Protein AF-A0A7J6UVG5-F1 (afdb_monomer_lite)

Secondary structure (DSSP, 8-state):
-------------EEEEE-S--SSHHHHHHHHHHHHHH--SEEEEE----SS--HHHHHHHS-TT--------------

Foldseek 3Di:
DDDPPPPPPPDAFEEEEELLADPDPVSLVVLQVCCVPRVHPYYHYPNHVDPDPDVCSCPSRPDPPDDDDDDDDPDPPDD

Organism: Thalictrum thalictroides (NCBI:txid46969)

pLDDT: mean 72.76, std 14.6, range [36.41, 90.94]

Sequence (79 aa):
MRSSWGTNLHMTKLVSWNARGLCNLDAQGSVKSLLKLSKANVVMIQETKVRDCIDGIGSLVFPNGWRWECVPSMGLSGG

Structure (mmCIF, N/CA/C/O backbone):
data_AF-A0A7J6UVG5-F1
#
_entry.id   AF-A0A7J6UVG5-F1
#
loop_
_atom_site.group_PDB
_atom_site.id
_atom_site.type_symbol
_atom_site.label_atom_id
_atom_site.label_alt_id
_atom_site.label_comp_id
_atom_site.label_asym_id
_atom_site.label_entity_id
_atom_site.label_seq_id
_atom_site.pdbx_PDB_ins_code
_atom_site.Cartn_x
_atom_site.Cartn_y
_atom_site.Cartn_z
_atom_site.occupancy
_atom_site.B_iso_or_equiv
_atom_site.auth_seq_id
_atom_site.auth_comp_id
_atom_site.auth_asym_id
_atom_site.auth_atom_id
_atom_site.pdbx_PDB_model_num
ATOM 1 N N . MET A 1 1 ? -42.583 -0.803 28.105 1.00 40.66 1 MET A N 1
ATOM 2 C CA . MET A 1 1 ? -41.227 -1.284 27.760 1.00 40.66 1 MET A CA 1
ATOM 3 C C . MET A 1 1 ? -41.010 -1.057 26.268 1.00 40.66 1 MET A C 1
ATOM 5 O O . MET A 1 1 ? -41.696 -1.685 25.477 1.00 40.66 1 MET A O 1
ATOM 9 N N . ARG A 1 2 ? -40.167 -0.093 25.867 1.00 41.34 2 ARG A N 1
ATOM 10 C CA . ARG A 1 2 ? -39.823 0.137 24.451 1.00 41.34 2 ARG A CA 1
ATOM 11 C C . ARG A 1 2 ? -38.620 -0.738 24.105 1.00 41.34 2 ARG A C 1
ATOM 13 O O . ARG A 1 2 ? -37.532 -0.494 24.614 1.00 41.34 2 ARG A O 1
ATOM 20 N N . SER A 1 3 ? -38.820 -1.752 23.270 1.00 46.19 3 SER A N 1
ATOM 21 C CA . SER A 1 3 ? -37.734 -2.540 22.689 1.00 46.19 3 SER A CA 1
ATOM 22 C C . SER A 1 3 ? -37.010 -1.694 21.640 1.00 46.19 3 SER A C 1
ATOM 24 O O . SER A 1 3 ? -37.546 -1.421 20.566 1.00 46.19 3 SER A O 1
ATOM 26 N N . SER A 1 4 ? -35.806 -1.243 21.983 1.00 53.28 4 SER A N 1
ATOM 27 C CA . SER A 1 4 ? -34.851 -0.653 21.049 1.00 53.28 4 SER A CA 1
ATOM 28 C C . SER A 1 4 ? -34.349 -1.751 20.110 1.00 53.28 4 SER A C 1
ATOM 30 O O . SER A 1 4 ? -33.559 -2.603 20.514 1.00 53.28 4 SER A O 1
ATOM 32 N N . TRP A 1 5 ? -34.816 -1.755 18.863 1.00 53.62 5 TRP A N 1
ATOM 33 C CA . TRP A 1 5 ? -34.151 -2.487 17.790 1.00 53.62 5 TRP A CA 1
ATOM 34 C C . TRP A 1 5 ? -32.925 -1.674 17.381 1.00 53.62 5 TRP A C 1
ATOM 36 O O . TRP A 1 5 ? -32.972 -0.858 16.464 1.00 53.62 5 TRP A O 1
ATOM 46 N N . GLY A 1 6 ? -31.833 -1.839 18.124 1.00 51.78 6 GLY A N 1
ATOM 47 C CA . GLY A 1 6 ? -30.543 -1.293 17.736 1.00 51.78 6 GLY A CA 1
ATOM 48 C C . GLY A 1 6 ? -30.060 -2.024 16.492 1.00 51.78 6 GLY A C 1
ATOM 49 O O . GLY A 1 6 ? -29.559 -3.142 16.589 1.00 51.78 6 GLY A O 1
ATOM 50 N N . THR A 1 7 ? -30.201 -1.415 15.316 1.00 56.75 7 THR A N 1
ATOM 51 C CA . THR A 1 7 ? -29.478 -1.867 14.127 1.00 56.75 7 THR A CA 1
ATOM 52 C C . THR A 1 7 ? -28.000 -1.607 14.379 1.00 56.75 7 THR A C 1
ATOM 54 O O . THR A 1 7 ? -27.505 -0.502 14.153 1.00 56.75 7 THR A O 1
ATOM 57 N N . ASN A 1 8 ? -27.298 -2.610 14.899 1.00 54.50 8 ASN A N 1
ATOM 58 C CA . ASN A 1 8 ? -25.850 -2.594 15.037 1.00 54.50 8 ASN A CA 1
ATOM 59 C C . ASN A 1 8 ? -25.245 -2.776 13.634 1.00 54.50 8 ASN A C 1
ATOM 61 O O . ASN A 1 8 ? -24.764 -3.844 13.262 1.00 54.50 8 ASN A O 1
ATOM 65 N N . LEU A 1 9 ? -25.396 -1.747 12.796 1.00 59.91 9 LEU A N 1
ATOM 66 C CA . LEU A 1 9 ? -24.788 -1.683 11.477 1.00 59.91 9 LEU A CA 1
ATOM 67 C C . LEU A 1 9 ? -23.293 -1.477 11.698 1.00 59.91 9 LEU A C 1
ATOM 69 O O . LEU A 1 9 ? -22.826 -0.353 11.876 1.00 59.91 9 LEU A O 1
ATOM 73 N N . HIS A 1 10 ? -22.537 -2.574 11.698 1.00 68.44 10 HIS A N 1
ATOM 74 C CA . HIS A 1 10 ? -21.094 -2.509 11.520 1.00 68.44 10 HIS A CA 1
ATOM 75 C C . HIS A 1 10 ? -20.816 -1.819 10.177 1.00 68.44 10 HIS A C 1
ATOM 77 O O . HIS A 1 10 ? -20.908 -2.434 9.114 1.00 68.44 10 HIS A O 1
ATOM 83 N N . MET A 1 11 ? -20.529 -0.514 10.213 1.00 78.88 11 MET A N 1
ATOM 84 C CA . MET A 1 11 ? -20.205 0.248 9.012 1.00 78.88 11 MET A CA 1
ATOM 85 C C . MET A 1 11 ? -18.902 -0.280 8.421 1.00 78.88 11 MET A C 1
ATOM 87 O O . MET A 1 11 ? -17.827 -0.106 8.993 1.00 78.88 11 MET A O 1
ATOM 91 N N . THR A 1 12 ? -19.014 -0.923 7.262 1.00 85.31 12 THR A N 1
ATOM 92 C CA . THR A 1 12 ? -17.856 -1.352 6.481 1.00 85.31 12 THR A CA 1
ATOM 93 C C . THR A 1 12 ? -17.266 -0.142 5.772 1.00 85.31 12 THR A C 1
ATOM 95 O O . THR A 1 12 ? -17.952 0.547 5.017 1.00 85.31 12 THR A O 1
ATOM 98 N N . LYS A 1 13 ? -15.984 0.120 6.009 1.00 88.88 13 LYS A N 1
ATOM 99 C CA . LYS A 1 13 ? -15.241 1.216 5.398 1.00 88.88 13 LYS A CA 1
ATOM 100 C C . LYS A 1 13 ? -14.409 0.698 4.233 1.00 88.88 13 LYS A C 1
ATOM 102 O O . LYS A 1 13 ? -13.521 -0.133 4.420 1.00 88.88 13 LYS A O 1
ATOM 107 N N . LEU A 1 14 ? -14.679 1.223 3.044 1.00 90.94 14 LEU A N 1
ATOM 108 C CA . LEU A 1 14 ? -13.930 0.923 1.829 1.00 90.94 14 LEU A CA 1
ATOM 109 C C . LEU A 1 14 ? -13.091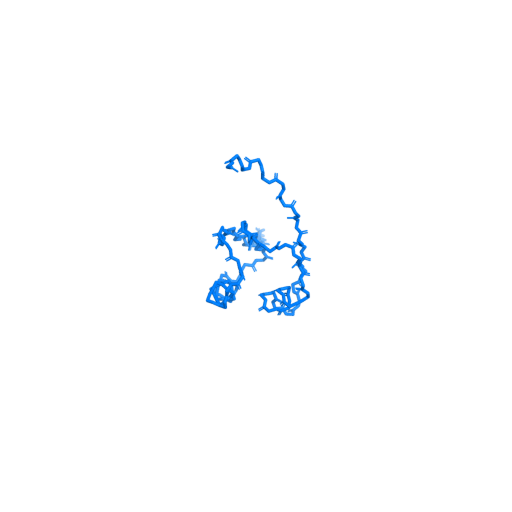 2.131 1.418 1.00 90.94 14 LEU A C 1
ATOM 111 O O . LEU A 1 14 ? -13.546 3.272 1.502 1.00 90.94 14 LEU A O 1
ATOM 115 N N . VAL A 1 15 ? -11.867 1.873 0.967 1.00 90.25 15 VAL A N 1
ATOM 116 C CA . VAL A 1 15 ? -10.978 2.880 0.384 1.00 90.25 15 VAL A CA 1
ATOM 117 C C . VAL A 1 15 ? -10.530 2.406 -0.990 1.00 90.25 15 VAL A C 1
ATOM 119 O O . VAL A 1 15 ? -10.087 1.274 -1.146 1.00 90.25 15 VAL A O 1
ATOM 122 N N . SER A 1 16 ? -10.617 3.288 -1.979 1.00 90.44 16 SER A N 1
ATOM 123 C CA . SER A 1 16 ? -10.061 3.067 -3.312 1.00 90.44 16 SER A CA 1
ATOM 124 C C . SER A 1 16 ? -9.045 4.157 -3.604 1.00 90.44 16 SER A C 1
ATOM 126 O O . SER A 1 16 ? -9.336 5.336 -3.394 1.00 90.44 16 SER A O 1
ATOM 128 N N . TRP A 1 17 ? -7.866 3.777 -4.089 1.00 89.50 17 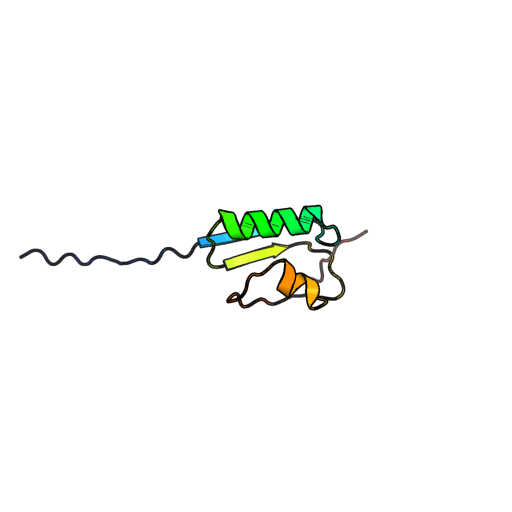TRP A N 1
ATOM 129 C CA . TRP A 1 17 ? -6.815 4.725 -4.426 1.00 89.50 17 TRP A CA 1
ATOM 130 C C . TRP A 1 17 ? -6.049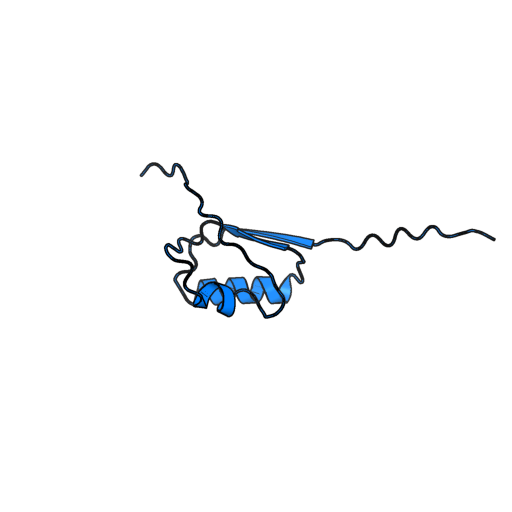 4.315 -5.683 1.00 89.50 17 TRP A C 1
ATOM 132 O O . TRP A 1 17 ? -5.552 3.200 -5.804 1.00 89.50 17 TRP A O 1
ATOM 142 N N . ASN A 1 18 ? -5.917 5.251 -6.616 1.00 89.06 18 ASN A N 1
ATOM 143 C CA . ASN A 1 18 ? -5.024 5.128 -7.756 1.00 89.06 18 ASN A CA 1
ATOM 144 C C . ASN A 1 18 ? -3.607 5.565 -7.351 1.00 89.06 18 ASN A C 1
ATOM 146 O O . ASN A 1 18 ? -3.373 6.746 -7.089 1.00 89.06 18 ASN A O 1
ATOM 150 N N . ALA A 1 19 ? -2.677 4.609 -7.300 1.00 84.38 19 ALA A N 1
ATOM 151 C CA . ALA A 1 19 ? -1.303 4.846 -6.867 1.00 84.38 19 ALA A CA 1
ATOM 152 C C . ALA A 1 19 ? -0.388 5.368 -7.986 1.00 84.38 19 ALA A C 1
ATOM 154 O O . ALA A 1 19 ? 0.689 5.881 -7.690 1.00 84.38 19 ALA A O 1
ATOM 155 N N . ARG A 1 20 ? -0.781 5.230 -9.264 1.00 87.19 20 ARG A N 1
ATOM 156 C CA . ARG A 1 20 ? 0.027 5.579 -10.454 1.00 87.19 20 ARG A CA 1
ATOM 157 C C . ARG A 1 20 ? 1.439 4.960 -10.491 1.00 87.19 20 ARG A C 1
ATOM 159 O O . ARG A 1 20 ? 2.297 5.420 -11.254 1.00 87.19 20 ARG A O 1
ATOM 166 N N . GLY A 1 21 ? 1.674 3.903 -9.718 1.00 84.31 21 GLY A N 1
ATOM 167 C CA . GLY A 1 21 ? 2.929 3.162 -9.610 1.00 84.31 21 GLY A CA 1
ATOM 168 C C . GLY A 1 21 ? 3.332 2.890 -8.157 1.00 84.31 21 GLY A C 1
ATOM 169 O O . GLY A 1 21 ? 3.333 3.799 -7.337 1.00 84.31 21 GLY A O 1
ATOM 170 N N . LEU A 1 22 ? 3.728 1.653 -7.842 1.00 80.75 22 LEU A N 1
ATOM 171 C CA . LEU A 1 22 ? 4.223 1.238 -6.515 1.00 80.75 22 LEU A CA 1
ATOM 172 C C . LEU A 1 22 ? 5.682 0.753 -6.526 1.00 80.75 22 LEU A C 1
ATOM 174 O O . LEU A 1 22 ? 6.160 0.170 -5.554 1.00 80.75 22 LEU A O 1
ATOM 178 N N . CYS A 1 23 ? 6.409 0.996 -7.616 1.00 76.38 23 CYS A N 1
ATOM 179 C CA . CYS A 1 23 ? 7.781 0.510 -7.778 1.00 76.38 23 CYS A CA 1
ATOM 180 C C . CYS A 1 23 ? 8.819 1.269 -6.929 1.00 76.38 23 CYS A C 1
ATOM 182 O O . CYS A 1 23 ? 9.959 0.824 -6.851 1.00 76.38 23 CYS A O 1
ATOM 184 N N . ASN A 1 24 ? 8.460 2.399 -6.306 1.00 80.56 24 ASN A N 1
ATOM 185 C CA . ASN A 1 24 ? 9.354 3.174 -5.438 1.00 80.56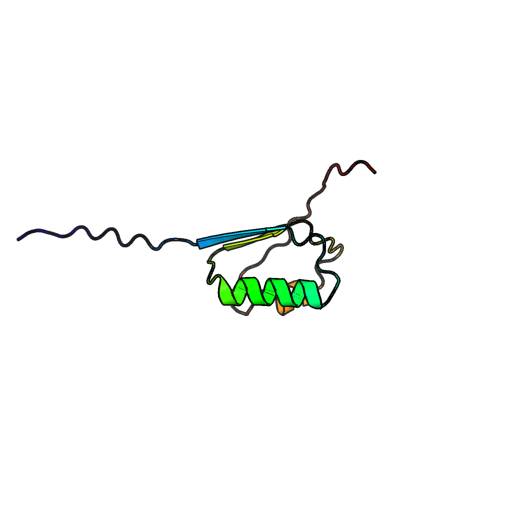 24 ASN A CA 1
ATOM 186 C C . ASN A 1 24 ? 8.925 3.108 -3.958 1.00 80.56 24 ASN A C 1
ATOM 188 O O . ASN A 1 24 ? 7.763 2.847 -3.638 1.00 80.56 24 ASN A O 1
ATOM 192 N N . LEU A 1 25 ? 9.884 3.339 -3.055 1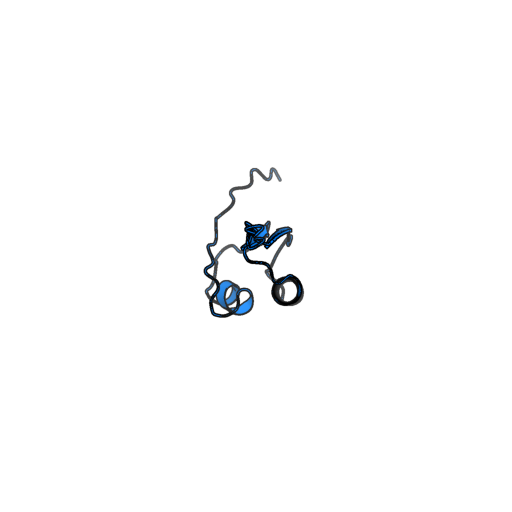.00 80.56 25 LEU A N 1
ATOM 193 C CA . LEU A 1 25 ? 9.682 3.222 -1.606 1.00 80.56 25 LEU A CA 1
ATOM 194 C C . LEU A 1 25 ? 8.731 4.291 -1.045 1.00 80.56 25 LEU A C 1
ATOM 196 O O . LEU A 1 25 ? 7.970 4.000 -0.124 1.00 80.56 25 LEU A O 1
ATOM 200 N N . ASP A 1 26 ? 8.717 5.494 -1.621 1.00 85.19 26 ASP A N 1
ATOM 201 C CA . ASP A 1 26 ? 7.860 6.596 -1.163 1.00 85.19 26 ASP A CA 1
ATOM 202 C C . ASP A 1 26 ? 6.373 6.303 -1.401 1.00 85.19 26 ASP A C 1
ATOM 204 O O . ASP A 1 26 ? 5.527 6.503 -0.519 1.00 85.19 26 ASP A O 1
ATOM 208 N N . ALA A 1 27 ? 6.038 5.757 -2.573 1.00 82.81 27 ALA A N 1
ATOM 209 C CA . ALA A 1 27 ? 4.684 5.328 -2.901 1.00 82.81 27 ALA A CA 1
ATOM 210 C C . ALA A 1 27 ? 4.241 4.180 -1.985 1.00 82.81 27 ALA A C 1
ATOM 212 O O . ALA A 1 27 ? 3.138 4.216 -1.436 1.00 82.81 27 ALA A O 1
ATOM 213 N N . GLN A 1 28 ? 5.122 3.206 -1.731 1.00 82.69 28 GLN A N 1
ATOM 214 C CA . GLN A 1 28 ? 4.850 2.119 -0.784 1.00 82.69 28 GLN A CA 1
ATOM 215 C C . GLN A 1 28 ? 4.616 2.646 0.642 1.00 82.69 28 GLN A C 1
ATOM 217 O O . GLN A 1 28 ? 3.658 2.239 1.307 1.00 82.69 28 GLN A O 1
ATOM 222 N N . GLY A 1 29 ? 5.432 3.599 1.104 1.00 84.06 29 GLY A N 1
ATOM 223 C CA . GLY A 1 29 ? 5.260 4.263 2.398 1.00 84.06 29 GLY A CA 1
ATOM 224 C C . GLY A 1 29 ? 3.935 5.023 2.501 1.00 84.06 29 GLY A C 1
ATOM 225 O O . GLY A 1 29 ? 3.271 4.996 3.544 1.00 84.06 29 GLY A O 1
ATOM 226 N N . SER A 1 30 ? 3.496 5.629 1.400 1.00 85.62 30 SER A N 1
ATOM 227 C CA . SER A 1 30 ? 2.218 6.336 1.330 1.00 85.62 30 SER A CA 1
ATOM 228 C C . SER A 1 30 ? 1.024 5.378 1.417 1.00 85.62 30 SER A C 1
ATOM 230 O O . SER A 1 30 ? 0.092 5.641 2.180 1.00 85.62 30 SER A O 1
ATOM 232 N N . VAL A 1 31 ? 1.065 4.217 0.747 1.00 82.56 31 VAL A N 1
ATOM 233 C CA . VAL A 1 31 ? 0.015 3.183 0.892 1.00 82.56 31 VAL A CA 1
ATOM 234 C C . VAL A 1 31 ? -0.004 2.605 2.304 1.00 82.56 31 VAL A C 1
ATOM 236 O O . VAL A 1 31 ? -1.074 2.450 2.896 1.00 82.56 31 VAL A O 1
ATOM 239 N N . LYS A 1 32 ? 1.164 2.363 2.905 1.00 82.38 32 LYS A N 1
ATOM 240 C CA . LYS A 1 32 ? 1.252 1.913 4.301 1.00 82.38 32 LYS A CA 1
ATOM 241 C C . LYS A 1 32 ? 0.627 2.924 5.266 1.00 82.38 32 LYS A C 1
ATOM 243 O O . LYS A 1 32 ? -0.051 2.540 6.220 1.00 82.38 32 LYS A O 1
ATOM 248 N N . SER A 1 33 ? 0.832 4.213 5.010 1.00 85.81 33 SER A N 1
ATOM 249 C CA . SER A 1 33 ? 0.236 5.298 5.794 1.00 85.81 33 SER A CA 1
ATOM 250 C C . SER A 1 33 ? -1.278 5.360 5.597 1.00 85.81 33 SER A C 1
ATOM 252 O O . SER A 1 33 ? -2.013 5.441 6.582 1.00 85.81 33 SER A O 1
ATOM 254 N N . LEU A 1 34 ? -1.759 5.214 4.358 1.00 85.06 34 LEU A N 1
ATOM 255 C CA . LEU A 1 34 ? -3.186 5.118 4.047 1.00 85.06 34 LEU A CA 1
ATOM 256 C C . LEU A 1 34 ? -3.855 3.963 4.806 1.00 85.06 34 LEU A C 1
ATOM 258 O O . LEU A 1 34 ? -4.901 4.158 5.425 1.00 85.06 34 LEU A O 1
ATOM 262 N N . LEU A 1 35 ? -3.255 2.773 4.799 1.00 80.62 35 LEU A N 1
ATOM 263 C CA . LEU A 1 35 ? -3.800 1.597 5.483 1.00 80.62 35 LEU A CA 1
ATOM 264 C C . LEU A 1 35 ? -3.884 1.808 6.998 1.00 80.62 35 LEU A C 1
ATOM 266 O O . LEU A 1 35 ? -4.923 1.543 7.603 1.00 80.62 35 LEU A O 1
ATOM 270 N N . LYS A 1 36 ? -2.828 2.363 7.606 1.00 82.31 36 LYS A N 1
ATOM 271 C CA . LYS A 1 36 ? -2.801 2.663 9.046 1.00 82.31 36 LYS A CA 1
ATOM 272 C C . LYS A 1 36 ? -3.827 3.722 9.452 1.00 82.31 36 LYS A C 1
ATOM 274 O O . LYS A 1 36 ? -4.497 3.562 10.470 1.00 82.31 36 LYS A O 1
ATOM 279 N N . LEU A 1 37 ? -3.939 4.805 8.683 1.00 85.06 37 LEU A N 1
ATOM 280 C CA . LEU A 1 37 ? -4.777 5.954 9.037 1.00 85.06 37 LEU A CA 1
ATOM 281 C C . LEU A 1 37 ? -6.252 5.728 8.704 1.00 85.06 37 LEU A C 1
ATOM 283 O O . LEU A 1 37 ? -7.132 6.180 9.437 1.00 85.06 37 LEU A O 1
ATOM 287 N N . SER A 1 38 ? -6.540 5.027 7.608 1.00 85.06 38 SER A N 1
ATOM 288 C CA . SER A 1 38 ? -7.916 4.859 7.147 1.00 85.06 38 SER A CA 1
ATOM 289 C C . SER A 1 38 ? -8.744 3.963 8.062 1.00 85.06 38 SER A C 1
ATOM 291 O O . SER A 1 38 ? -9.955 4.177 8.133 1.00 85.06 38 SER A O 1
ATOM 293 N N . LYS A 1 39 ? -8.135 2.987 8.754 1.00 83.94 39 LYS A N 1
ATOM 294 C CA . LYS A 1 39 ? -8.864 1.906 9.448 1.00 83.94 39 LYS A CA 1
ATOM 295 C C . LYS A 1 39 ? -9.929 1.266 8.537 1.00 83.94 39 LYS A C 1
ATOM 297 O O . LYS A 1 39 ? -11.032 0.960 8.983 1.00 83.94 39 LYS A O 1
ATOM 302 N N . ALA A 1 40 ? -9.636 1.172 7.238 1.00 85.56 40 ALA A N 1
ATOM 303 C CA . ALA A 1 40 ? -10.538 0.574 6.265 1.00 85.56 40 ALA A CA 1
ATOM 304 C C . ALA A 1 40 ? -10.661 -0.938 6.501 1.00 85.56 40 ALA A C 1
ATOM 306 O O . ALA A 1 40 ? -9.741 -1.567 7.016 1.00 85.56 40 ALA A O 1
ATOM 307 N N . ASN A 1 41 ? -11.791 -1.513 6.104 1.00 86.31 41 ASN A N 1
ATOM 308 C CA . ASN A 1 41 ? -12.000 -2.960 6.052 1.00 86.31 41 ASN A CA 1
ATOM 309 C C . ASN A 1 41 ? -11.567 -3.535 4.701 1.00 86.31 41 ASN A C 1
ATOM 311 O O . ASN A 1 41 ? -11.127 -4.675 4.629 1.00 86.31 41 ASN A O 1
ATOM 315 N N . VAL A 1 42 ? -11.713 -2.742 3.636 1.00 87.19 42 VAL A N 1
ATOM 316 C CA . VAL A 1 42 ? -11.361 -3.116 2.265 1.00 87.19 42 VAL A CA 1
ATOM 317 C C . VAL A 1 42 ? -10.577 -1.973 1.638 1.00 87.19 42 VAL A C 1
ATOM 319 O O . VAL A 1 42 ? -11.005 -0.818 1.707 1.00 87.19 42 VAL A O 1
ATOM 322 N N . VAL A 1 43 ? -9.441 -2.292 1.015 1.00 87.12 43 VAL A N 1
ATOM 323 C CA . VAL A 1 43 ? -8.627 -1.327 0.270 1.00 87.12 43 VAL A CA 1
ATOM 324 C C . VAL A 1 43 ? -8.372 -1.836 -1.139 1.00 87.12 43 VAL A C 1
ATOM 326 O O . VAL A 1 43 ? -7.922 -2.962 -1.322 1.00 87.12 43 VAL A O 1
ATOM 329 N N . MET A 1 44 ? -8.642 -0.986 -2.124 1.00 89.12 44 MET A N 1
ATOM 330 C CA . MET A 1 44 ? -8.372 -1.227 -3.538 1.00 89.12 44 MET A CA 1
ATOM 331 C C . MET A 1 44 ? -7.290 -0.260 -4.002 1.00 89.12 44 MET A C 1
ATOM 333 O O . MET A 1 44 ? -7.473 0.954 -3.910 1.00 89.12 44 MET A O 1
ATOM 337 N N . ILE A 1 45 ? -6.172 -0.788 -4.503 1.00 87.50 45 ILE A N 1
ATOM 338 C CA . ILE A 1 45 ? -5.100 0.023 -5.084 1.00 87.50 45 ILE A CA 1
ATOM 339 C C . ILE A 1 45 ? -5.018 -0.242 -6.586 1.00 87.50 45 ILE A C 1
ATOM 341 O O . ILE A 1 45 ? -4.932 -1.390 -7.014 1.00 87.50 45 ILE A O 1
ATOM 345 N N . GLN A 1 46 ? -5.053 0.825 -7.379 1.00 87.62 46 GLN A N 1
ATOM 346 C CA . GLN A 1 46 ? -5.118 0.782 -8.843 1.00 87.62 46 GLN A CA 1
ATOM 347 C C . GLN A 1 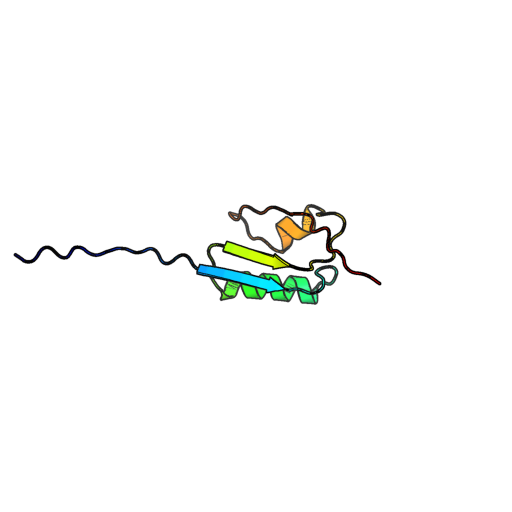46 ? -3.850 1.366 -9.474 1.00 87.62 46 GLN A C 1
ATOM 349 O O . GLN A 1 46 ? -3.109 2.105 -8.822 1.00 87.62 46 GLN A O 1
ATOM 354 N N . GLU A 1 47 ? -3.617 1.034 -10.750 1.00 87.12 47 GLU A N 1
ATOM 355 C CA . GLU A 1 47 ? -2.442 1.456 -11.533 1.00 87.12 47 GLU A CA 1
ATOM 356 C C . GLU A 1 47 ? -1.116 1.233 -10.792 1.00 87.12 47 GLU A C 1
ATOM 358 O O . GLU A 1 47 ? -0.222 2.076 -10.798 1.00 87.12 47 GLU A O 1
ATOM 363 N N . THR A 1 48 ? -0.968 0.086 -10.128 1.00 82.94 48 THR A N 1
ATOM 364 C CA . THR A 1 48 ? 0.232 -0.221 -9.338 1.00 82.94 48 THR A CA 1
ATOM 365 C C . THR A 1 48 ? 1.491 -0.325 -10.203 1.00 82.94 48 THR A C 1
ATOM 367 O O . THR A 1 48 ? 2.591 -0.145 -9.684 1.00 82.94 48 THR A O 1
ATOM 370 N N . LYS A 1 49 ? 1.346 -0.589 -11.513 1.00 81.38 49 LYS A N 1
ATOM 371 C CA . LYS A 1 49 ? 2.441 -0.828 -12.481 1.00 81.38 49 LYS A CA 1
ATOM 372 C C . LYS A 1 49 ? 3.400 -1.950 -12.056 1.00 81.38 49 LYS A C 1
ATOM 374 O O . LYS A 1 49 ? 4.516 -2.047 -12.559 1.00 81.38 49 LYS A O 1
ATOM 379 N N . VAL A 1 50 ? 2.954 -2.800 -11.137 1.00 76.56 50 VAL A N 1
ATOM 380 C CA . VAL A 1 50 ? 3.679 -3.977 -10.670 1.00 76.56 50 VAL A CA 1
ATOM 381 C C . VAL A 1 50 ? 3.464 -5.077 -11.707 1.00 76.56 50 VAL A C 1
ATOM 383 O O . VAL A 1 50 ? 2.325 -5.468 -11.943 1.00 76.56 50 VAL A O 1
ATOM 386 N N . ARG A 1 51 ? 4.544 -5.523 -12.363 1.00 66.44 51 ARG A N 1
ATOM 387 C CA . ARG A 1 51 ? 4.497 -6.612 -13.358 1.00 66.44 51 ARG A CA 1
ATOM 388 C C . ARG A 1 51 ? 4.361 -7.977 -12.699 1.00 66.44 51 ARG A C 1
ATOM 390 O O . ARG A 1 51 ? 3.449 -8.718 -13.032 1.00 66.44 51 ARG A O 1
ATOM 397 N N . ASP A 1 52 ? 5.232 -8.246 -11.735 1.00 60.25 52 ASP A N 1
ATOM 398 C CA . ASP A 1 52 ? 5.215 -9.462 -10.936 1.00 60.25 52 ASP A CA 1
ATOM 399 C C . ASP A 1 52 ? 4.843 -9.064 -9.512 1.00 60.25 52 ASP A C 1
ATOM 401 O O . ASP A 1 52 ? 5.512 -8.216 -8.913 1.00 60.25 52 ASP A O 1
ATOM 405 N N . CYS A 1 53 ? 3.767 -9.635 -8.960 1.00 56.22 53 CYS A N 1
ATOM 406 C CA . CYS A 1 53 ? 3.477 -9.510 -7.531 1.00 56.22 53 CYS A CA 1
ATOM 407 C C . CYS A 1 53 ? 4.498 -10.362 -6.772 1.00 56.22 53 CYS A C 1
ATOM 409 O O . CYS A 1 53 ? 4.199 -11.454 -6.310 1.00 56.22 53 CYS A O 1
ATOM 411 N N . ILE A 1 54 ? 5.738 -9.871 -6.701 1.00 55.09 54 ILE A N 1
ATOM 412 C CA . ILE A 1 54 ? 6.782 -10.457 -5.872 1.00 55.09 54 ILE A CA 1
ATOM 413 C C . ILE A 1 54 ? 6.267 -10.359 -4.434 1.00 55.09 54 ILE A C 1
ATOM 415 O O . ILE A 1 54 ? 5.812 -9.285 -4.022 1.00 55.09 54 ILE A O 1
ATOM 419 N N . ASP A 1 55 ? 6.350 -11.457 -3.681 1.00 52.91 55 ASP A N 1
ATOM 420 C CA . ASP A 1 55 ? 5.856 -11.627 -2.301 1.00 52.91 55 ASP A CA 1
ATOM 421 C C . ASP A 1 55 ? 6.172 -10.451 -1.350 1.00 52.91 55 ASP A C 1
ATOM 423 O O . ASP A 1 55 ? 5.490 -10.225 -0.344 1.00 52.91 55 ASP A O 1
ATOM 427 N N . GLY A 1 56 ? 7.180 -9.645 -1.692 1.00 56.47 56 GLY A N 1
ATOM 428 C CA . GLY A 1 56 ? 7.521 -8.389 -1.041 1.00 56.47 56 GLY A CA 1
ATOM 429 C C . GLY A 1 56 ? 6.393 -7.354 -1.012 1.00 56.47 56 GLY A C 1
ATOM 430 O O . GLY A 1 56 ? 6.158 -6.798 0.047 1.00 56.47 56 GLY A O 1
ATOM 431 N N . ILE A 1 57 ? 5.657 -7.082 -2.097 1.00 61.41 57 ILE A N 1
ATOM 432 C CA . ILE A 1 57 ? 4.646 -5.995 -2.082 1.00 61.41 57 ILE A CA 1
ATOM 433 C C . ILE A 1 57 ? 3.446 -6.368 -1.213 1.00 61.41 57 ILE A C 1
ATOM 435 O O . ILE A 1 57 ? 2.986 -5.546 -0.421 1.00 61.41 57 ILE A O 1
ATOM 439 N N . GLY A 1 58 ? 2.989 -7.618 -1.311 1.00 63.62 58 GLY A N 1
ATOM 440 C CA . GLY A 1 58 ? 1.930 -8.149 -0.458 1.00 63.62 58 GLY A CA 1
ATOM 441 C C . GLY A 1 58 ? 2.269 -8.001 1.027 1.00 63.62 58 GLY A C 1
ATOM 442 O O . GLY A 1 58 ? 1.470 -7.470 1.793 1.00 63.62 58 GLY A O 1
ATOM 443 N N . SER A 1 59 ? 3.490 -8.389 1.408 1.00 61.81 59 SER A N 1
ATOM 444 C CA . SER A 1 59 ? 3.981 -8.347 2.794 1.00 61.81 59 SER A CA 1
ATOM 445 C C . SER A 1 59 ? 4.419 -6.956 3.289 1.00 61.81 59 SER A C 1
ATOM 447 O O . SER A 1 59 ? 4.283 -6.656 4.476 1.00 61.81 59 SER A O 1
ATOM 449 N N . LEU A 1 60 ? 4.924 -6.077 2.413 1.00 61.28 60 LEU A N 1
ATOM 450 C CA . LEU A 1 60 ? 5.322 -4.699 2.749 1.00 61.28 60 LEU A CA 1
ATOM 451 C C . LEU A 1 60 ? 4.118 -3.785 2.951 1.00 61.28 60 LEU A C 1
ATOM 453 O O . LEU A 1 60 ? 4.147 -2.902 3.820 1.00 61.28 60 LEU A O 1
ATOM 457 N N . VAL A 1 61 ? 3.099 -3.964 2.110 1.00 63.19 61 VAL A N 1
ATOM 458 C CA . VAL A 1 61 ? 1.963 -3.053 2.013 1.00 63.19 61 VAL A CA 1
ATOM 459 C C . VAL A 1 61 ? 0.820 -3.529 2.896 1.00 63.19 61 VAL A C 1
ATOM 461 O O . VAL A 1 61 ? 0.316 -2.728 3.682 1.00 63.19 61 VAL A O 1
ATOM 464 N N . PHE A 1 62 ? 0.443 -4.809 2.839 1.00 66.62 62 PHE A N 1
ATOM 465 C CA . PHE A 1 62 ? -0.698 -5.325 3.592 1.00 66.62 62 PHE A CA 1
ATOM 466 C C . PHE A 1 62 ? -0.230 -5.976 4.903 1.00 66.62 62 PHE A C 1
ATOM 468 O O . PHE A 1 62 ? 0.456 -6.996 4.882 1.00 66.62 62 PHE A O 1
ATOM 475 N N . PRO A 1 63 ? -0.558 -5.393 6.071 1.00 62.75 63 PRO A N 1
ATOM 476 C CA . PRO A 1 63 ? -0.140 -5.942 7.356 1.00 62.75 63 PRO A CA 1
ATOM 477 C C . PRO A 1 63 ? -0.767 -7.319 7.624 1.00 62.75 63 PRO A C 1
ATOM 479 O O . PRO A 1 63 ? -1.834 -7.647 7.099 1.00 62.75 63 PRO A O 1
ATOM 482 N N . ASN A 1 64 ? -0.124 -8.101 8.500 1.00 61.00 64 ASN A N 1
ATOM 483 C CA . ASN A 1 64 ? -0.599 -9.416 8.942 1.00 61.00 64 ASN A CA 1
ATOM 484 C C . ASN A 1 64 ? -2.103 -9.402 9.275 1.00 61.00 64 ASN A C 1
ATOM 486 O O . ASN A 1 64 ? -2.572 -8.553 10.034 1.00 61.00 64 ASN A O 1
ATOM 490 N N . GLY A 1 65 ? -2.843 -10.363 8.716 1.00 69.62 65 GLY A N 1
ATOM 491 C CA . GLY A 1 65 ? -4.290 -10.520 8.910 1.00 69.62 65 GLY A CA 1
ATOM 492 C C . GLY A 1 65 ? -5.154 -10.014 7.751 1.00 69.62 65 GLY A C 1
ATOM 493 O O . GLY A 1 65 ? -6.337 -10.345 7.699 1.00 69.62 65 GLY A O 1
ATOM 494 N N . TRP A 1 66 ? -4.582 -9.276 6.796 1.00 75.69 66 TRP A N 1
ATOM 495 C CA . TRP A 1 66 ? -5.268 -8.928 5.552 1.00 75.69 66 TRP A CA 1
ATOM 496 C C . TRP A 1 66 ? -5.115 -10.049 4.526 1.00 75.69 66 TRP A C 1
ATOM 498 O O . TRP A 1 66 ? -4.013 -10.537 4.280 1.00 75.69 66 TRP A O 1
ATOM 508 N N . ARG A 1 67 ? -6.227 -10.437 3.897 1.00 79.00 67 ARG A N 1
ATOM 509 C CA . ARG A 1 67 ? -6.173 -11.176 2.633 1.00 79.00 67 ARG A CA 1
ATOM 510 C C . ARG A 1 67 ? -6.007 -10.164 1.510 1.00 79.00 67 ARG A C 1
ATOM 512 O O . ARG A 1 67 ? -6.660 -9.122 1.527 1.00 79.00 67 ARG A O 1
ATOM 519 N N . TRP A 1 68 ? -5.143 -10.474 0.556 1.00 79.00 68 TRP A N 1
ATOM 520 C CA . TRP A 1 68 ? -4.921 -9.641 -0.615 1.00 79.00 68 TRP A CA 1
ATOM 521 C C . TRP A 1 68 ? -4.949 -10.503 -1.872 1.00 79.00 68 TRP A C 1
ATOM 523 O O . TRP A 1 68 ? -4.664 -11.699 -1.827 1.00 79.00 68 TRP A O 1
ATOM 533 N N . GLU A 1 69 ? -5.311 -9.874 -2.982 1.00 79.25 69 GLU A N 1
ATOM 534 C CA . GLU A 1 69 ? -5.350 -10.486 -4.302 1.00 79.25 69 GLU A CA 1
ATOM 535 C C . GLU A 1 69 ? -4.855 -9.456 -5.321 1.00 79.25 69 GLU A C 1
ATOM 537 O O . GLU A 1 69 ? -5.258 -8.290 -5.282 1.00 79.25 69 GLU A O 1
ATOM 542 N N . CYS A 1 70 ? -3.953 -9.873 -6.210 1.00 77.88 70 CYS A N 1
ATOM 543 C CA . CYS A 1 70 ? -3.542 -9.064 -7.352 1.00 77.88 70 CYS A CA 1
ATOM 544 C C . CYS A 1 70 ? -4.420 -9.431 -8.545 1.00 77.88 70 CYS A C 1
ATOM 546 O O . CYS A 1 70 ? -4.287 -10.519 -9.100 1.00 77.88 70 CYS A O 1
ATOM 548 N N . VAL A 1 71 ? -5.277 -8.505 -8.969 1.00 78.94 71 VAL A N 1
ATOM 549 C CA . VAL A 1 71 ? -6.044 -8.664 -10.206 1.00 78.94 71 VAL A CA 1
ATOM 550 C C . VAL A 1 71 ? -5.278 -7.967 -11.331 1.00 78.94 71 VAL A C 1
ATOM 552 O O . VAL A 1 71 ? -5.156 -6.736 -11.296 1.00 78.94 71 VAL A O 1
ATOM 555 N N . PRO A 1 72 ? -4.732 -8.703 -12.319 1.00 73.62 72 PRO A N 1
ATOM 556 C CA . PRO A 1 72 ? -4.110 -8.072 -13.471 1.00 73.62 72 PRO A CA 1
ATOM 557 C C . PRO A 1 72 ? -5.172 -7.255 -14.207 1.00 73.62 72 PRO A C 1
ATOM 559 O O . PRO A 1 72 ? -6.216 -7.770 -14.601 1.00 73.62 72 PRO A O 1
ATOM 562 N N . SER A 1 73 ? -4.911 -5.962 -14.382 1.00 68.69 73 SER A N 1
ATOM 563 C CA . SER A 1 73 ? -5.758 -5.107 -15.208 1.00 68.69 73 SER A CA 1
ATOM 564 C C . SER A 1 73 ? -5.111 -4.966 -16.580 1.00 68.69 73 SER A C 1
ATOM 566 O O . SER A 1 73 ? -4.052 -4.363 -16.733 1.00 68.69 73 SER A O 1
ATOM 568 N N . MET A 1 74 ? -5.755 -5.547 -17.590 1.00 62.78 74 MET A N 1
ATOM 569 C CA . MET A 1 74 ? -5.444 -5.276 -18.990 1.00 62.78 74 MET A CA 1
ATOM 570 C C . MET A 1 74 ? -6.129 -3.959 -19.355 1.00 62.78 74 MET A C 1
ATOM 572 O O . MET A 1 74 ? -7.266 -3.938 -19.822 1.00 62.78 74 MET A O 1
ATOM 576 N N . GLY A 1 75 ? -5.474 -2.840 -19.058 1.00 56.38 75 GLY A N 1
ATOM 577 C CA . GLY A 1 75 ? -5.922 -1.551 -19.569 1.00 56.38 75 GLY A CA 1
ATOM 578 C C . GLY A 1 75 ? -5.727 -1.501 -21.084 1.00 56.38 75 GLY A C 1
ATOM 579 O O . GLY A 1 75 ? -4.629 -1.762 -21.570 1.00 56.38 75 GLY A O 1
ATOM 580 N N . LEU A 1 76 ? -6.763 -1.111 -21.832 1.00 49.50 76 LEU A N 1
ATOM 581 C CA . LEU A 1 76 ? -6.616 -0.569 -23.187 1.00 49.50 76 LEU A CA 1
ATOM 582 C C . LEU A 1 76 ? -5.952 0.817 -23.091 1.00 49.50 76 LEU A C 1
ATOM 584 O O . LEU A 1 76 ? -6.580 1.833 -23.377 1.00 49.50 76 LEU A O 1
ATOM 588 N N . SER A 1 77 ? -4.711 0.908 -22.614 1.00 51.59 77 SER A N 1
ATOM 589 C CA . SER A 1 77 ? -3.961 2.159 -22.718 1.00 51.59 77 SER A CA 1
ATOM 590 C C . SER A 1 77 ? -3.298 2.183 -24.090 1.00 51.59 77 SER A C 1
ATOM 592 O O . SER A 1 77 ? -2.225 1.614 -24.272 1.00 51.59 77 SER A O 1
ATOM 594 N N . GLY A 1 78 ? -3.976 2.796 -25.061 1.00 45.44 78 GLY A N 1
ATOM 595 C CA . GLY A 1 78 ? -3.339 3.228 -26.297 1.00 45.44 78 GLY A CA 1
ATOM 596 C C . GLY A 1 78 ? -2.208 4.206 -25.975 1.00 45.44 78 GLY A C 1
ATOM 597 O O . GLY A 1 78 ? -2.418 5.187 -25.258 1.00 45.44 78 GLY A O 1
ATOM 598 N N . GLY A 1 79 ? -1.028 3.883 -26.496 1.00 36.41 79 GLY A N 1
ATOM 599 C CA . GLY A 1 79 ? 0.213 4.646 -26.468 1.00 36.41 79 GLY A CA 1
ATOM 600 C C . GLY A 1 79 ? 1.249 3.899 -27.284 1.00 36.41 79 GLY A C 1
ATOM 601 O O . GLY A 1 79 ? 1.633 2.800 -26.830 1.00 36.41 79 GLY A O 1
#

InterPro domains:
  IPR036691 Endonuclease/exonuclease/phosphatase superfamily [G3DSA:3.60.10.10] (3-78)
  IPR036691 Endonuclease/exonuclease/phosphatase superfamily [SSF56219] (13-78)

Radius of gyration: 17.07 Å; chains: 1; bounding box: 51×18×54 Å